Protein AF-A0A2C9LJB9-F1 (afdb_monomer_lite)

Foldseek 3Di:
DVVVLLVVVVVVLVVCVVVVHDDDDDDPDDLVPDPPHDVVVSVVVVVDDDDDLDDDDPDPPDPDPDPVSVCVVCVVPPDPCDDDDLVVLLVVLCVVLVHDSVLLVDPDPPPSSVVSVVSSD

pLDDT: mean 81.14, std 12.34, range [48.09, 93.38]

Sequence (121 aa):
DRSTTLKVLFEIINSHIEADKQIIIASDKMVKELSGFESRFITRFNSGAIKRVSFFTEDESNIQYTTKVISNIFRELEIAPEEMTAQRILQTVANYYKIKPTDMLGTSRKGEFIVARHMAM

Radius of gyration: 17.72 Å; chains: 1; bounding box: 38×29×50 Å

InterPro domains:
  IPR010921 Trp repressor/replication initiator [G3DSA:1.10.1750.10] (76-121)
  IPR010921 Trp repressor/replication initiator [SSF48295] (80-121)
  IPR013159 Chromosomal replication initiator, DnaA C-terminal [PF08299] (87-121)
  IPR013317 Chromosomal replication initiator protein DnaA, ATPAse domain [PF00308] (4-49)
  IPR027417 P-loop containing nucleoside triphosphate hydrolase [G3DSA:3.40.50.300] (1-54)

Secondary structure (DSSP, 8-state):
-HHHHHHHHHHHHHHHHHTT-------SS-GGG-TT--HHHHHHHHHS---------S-TT-----HHHHHHHTTT---------HHHHHHHHHHHHT--HHHHHS----HHHHHHHHHH-

Structure (mmCIF, N/CA/C/O backbone):
data_AF-A0A2C9LJB9-F1
#
_entry.id   AF-A0A2C9LJB9-F1
#
loop_
_atom_site.group_PDB
_atom_site.id
_atom_site.type_symbol
_atom_site.label_atom_id
_atom_site.label_alt_id
_atom_site.label_comp_id
_atom_site.label_asym_id
_atom_site.label_entity_id
_atom_site.label_seq_id
_atom_site.pdbx_PDB_ins_code
_atom_site.Cartn_x
_atom_site.Cartn_y
_atom_site.Cartn_z
_atom_site.occupancy
_atom_site.B_iso_or_equiv
_atom_site.auth_seq_id
_atom_site.auth_comp_id
_atom_site.auth_asym_id
_atom_site.auth_atom_id
_atom_site.pdbx_PDB_model_num
ATOM 1 N N . ASP A 1 1 ? -0.688 13.390 11.405 1.00 71.06 1 ASP A N 1
ATOM 2 C CA . ASP A 1 1 ? 0.714 13.374 11.852 1.00 71.06 1 ASP A CA 1
ATOM 3 C C . ASP A 1 1 ? 1.500 12.481 10.898 1.00 71.06 1 ASP A C 1
ATOM 5 O O . ASP A 1 1 ? 1.115 11.331 10.707 1.00 71.06 1 ASP A O 1
ATOM 9 N N . ARG A 1 2 ? 2.52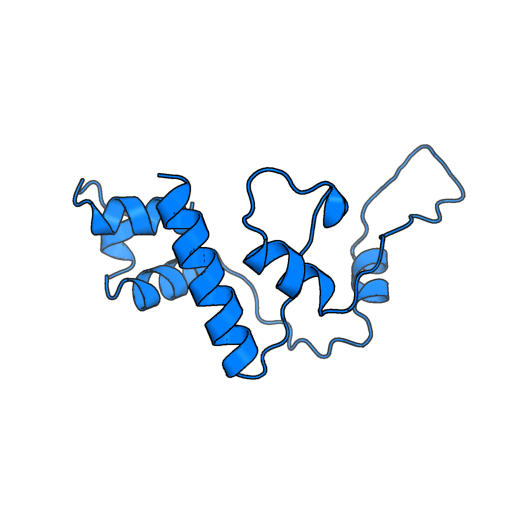9 13.025 10.236 1.00 79.38 2 ARG A N 1
ATOM 10 C CA . ARG A 1 2 ? 3.313 12.322 9.202 1.00 79.38 2 ARG A CA 1
ATOM 11 C C . ARG A 1 2 ? 4.008 11.079 9.763 1.00 79.38 2 ARG A C 1
ATOM 13 O O . ARG A 1 2 ? 4.104 10.071 9.068 1.00 79.38 2 ARG A O 1
ATOM 20 N N . SER A 1 3 ? 4.467 11.147 11.014 1.00 82.88 3 SER A N 1
ATOM 21 C CA . SER A 1 3 ? 5.174 10.043 11.673 1.00 82.88 3 SER A CA 1
ATOM 22 C C . SER A 1 3 ? 4.274 8.813 11.827 1.00 82.88 3 SER A C 1
ATOM 2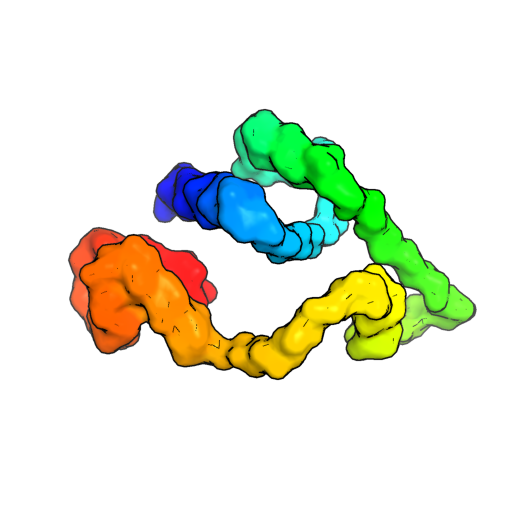4 O O . SER A 1 3 ? 4.664 7.695 11.492 1.00 82.88 3 SER A O 1
ATOM 26 N N . THR A 1 4 ? 3.022 9.026 12.240 1.00 83.25 4 THR A N 1
ATOM 27 C CA . THR A 1 4 ? 2.029 7.955 12.388 1.00 83.25 4 THR A CA 1
ATOM 28 C C . THR A 1 4 ? 1.709 7.289 11.053 1.00 83.25 4 THR A C 1
ATOM 30 O O . THR A 1 4 ? 1.707 6.064 10.980 1.00 83.25 4 THR A O 1
ATOM 33 N N . THR A 1 5 ? 1.497 8.068 9.988 1.00 83.94 5 THR A N 1
ATOM 34 C CA . THR A 1 5 ? 1.213 7.523 8.650 1.00 83.94 5 THR A CA 1
ATOM 35 C C . THR A 1 5 ? 2.373 6.675 8.130 1.00 83.94 5 THR A C 1
ATOM 37 O O . THR A 1 5 ? 2.153 5.572 7.634 1.00 83.94 5 THR A O 1
ATOM 40 N N . LEU A 1 6 ? 3.617 7.142 8.296 1.00 88.69 6 LEU A N 1
ATOM 41 C CA . LEU A 1 6 ? 4.797 6.367 7.907 1.00 88.69 6 LEU A CA 1
ATOM 42 C C . LEU A 1 6 ? 4.929 5.083 8.732 1.00 88.69 6 LEU A C 1
ATOM 44 O O . LEU A 1 6 ? 5.242 4.036 8.177 1.00 88.69 6 LEU A O 1
ATOM 48 N N . LYS A 1 7 ? 4.638 5.117 10.036 1.00 88.06 7 LYS A N 1
ATOM 49 C CA . LYS A 1 7 ? 4.644 3.901 10.858 1.00 88.06 7 LYS A CA 1
ATOM 50 C C . LYS A 1 7 ? 3.649 2.857 10.339 1.00 88.06 7 LYS A C 1
ATOM 52 O O . LYS A 1 7 ? 4.022 1.698 10.189 1.00 88.06 7 LYS A O 1
ATOM 57 N N . VAL A 1 8 ? 2.425 3.271 10.014 1.00 87.62 8 VAL A N 1
ATOM 58 C CA . VAL A 1 8 ? 1.403 2.350 9.496 1.00 87.62 8 VAL A CA 1
ATOM 59 C C . VAL A 1 8 ? 1.783 1.816 8.115 1.00 87.62 8 VAL A C 1
ATOM 61 O O . VAL A 1 8 ? 1.680 0.616 7.879 1.00 87.62 8 VAL A O 1
ATOM 64 N N . LEU A 1 9 ? 2.307 2.662 7.223 1.00 89.00 9 LEU A N 1
ATOM 65 C CA . LEU A 1 9 ? 2.821 2.211 5.925 1.00 89.00 9 LEU A CA 1
ATOM 66 C C . LEU A 1 9 ? 3.905 1.133 6.089 1.00 89.00 9 LEU A C 1
ATOM 68 O O . LEU A 1 9 ? 3.911 0.142 5.362 1.00 89.00 9 LEU A O 1
ATOM 72 N N . PHE A 1 10 ? 4.810 1.310 7.052 1.00 90.50 10 PHE A N 1
ATOM 73 C CA . PHE A 1 10 ? 5.854 0.331 7.346 1.00 90.50 10 PHE A CA 1
ATOM 74 C C . PHE A 1 10 ? 5.279 -1.010 7.823 1.00 90.50 10 PHE A C 1
ATOM 76 O O . PHE A 1 10 ? 5.720 -2.064 7.364 1.00 90.50 10 PHE A O 1
ATOM 83 N N . GLU A 1 11 ? 4.292 -0.972 8.722 1.00 90.19 11 GLU A N 1
ATOM 84 C CA . GLU A 1 11 ? 3.587 -2.161 9.221 1.00 90.19 11 GLU A CA 1
ATOM 85 C C . GLU A 1 11 ? 2.857 -2.894 8.083 1.00 90.19 11 GLU A C 1
ATOM 87 O O . GLU A 1 11 ? 2.976 -4.115 7.972 1.00 90.19 11 GLU A O 1
ATOM 92 N N . ILE A 1 12 ? 2.195 -2.158 7.180 1.00 88.88 12 ILE A N 1
ATOM 93 C CA . ILE A 1 12 ? 1.527 -2.722 5.997 1.00 88.88 12 ILE A CA 1
ATOM 94 C C . ILE A 1 12 ? 2.533 -3.436 5.093 1.00 88.88 12 ILE A C 1
ATOM 96 O O . ILE A 1 12 ? 2.310 -4.595 4.743 1.00 88.88 12 ILE A O 1
ATOM 100 N N . ILE A 1 13 ? 3.638 -2.770 4.735 1.00 90.38 13 ILE A N 1
ATOM 101 C CA . ILE A 1 13 ? 4.667 -3.349 3.860 1.00 90.38 13 ILE A CA 1
ATOM 102 C C . ILE A 1 13 ? 5.232 -4.627 4.482 1.00 90.38 13 ILE A C 1
ATOM 104 O O . ILE A 1 13 ? 5.296 -5.646 3.802 1.00 90.38 13 ILE A O 1
ATOM 108 N N . ASN A 1 14 ? 5.598 -4.605 5.767 1.00 90.31 14 ASN A N 1
ATOM 109 C CA . ASN A 1 14 ? 6.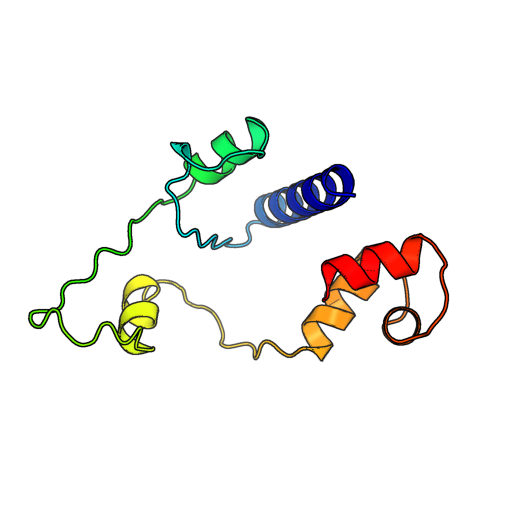140 -5.794 6.428 1.00 90.31 14 ASN A CA 1
ATOM 110 C C . ASN A 1 14 ? 5.134 -6.938 6.473 1.00 90.31 14 ASN A C 1
ATOM 112 O O . ASN A 1 14 ? 5.485 -8.044 6.089 1.00 90.31 14 ASN A O 1
ATOM 116 N N . SER A 1 15 ? 3.887 -6.670 6.865 1.00 91.00 15 SER A N 1
ATOM 117 C CA . SER A 1 15 ? 2.851 -7.704 6.916 1.00 91.00 15 SER A CA 1
ATOM 118 C C . SER A 1 15 ? 2.605 -8.344 5.545 1.00 91.00 15 SER A C 1
ATOM 120 O O . SER A 1 15 ? 2.323 -9.536 5.470 1.00 91.00 15 SER A O 1
ATOM 122 N N . HIS A 1 16 ? 2.732 -7.579 4.456 1.00 89.94 16 HIS A N 1
ATOM 123 C CA . HIS A 1 16 ? 2.592 -8.111 3.100 1.00 89.94 16 HIS A CA 1
ATOM 124 C C . HIS A 1 16 ? 3.824 -8.909 2.661 1.00 89.94 16 HIS A C 1
ATOM 126 O O . HIS A 1 16 ? 3.649 -9.967 2.066 1.00 89.94 16 HIS A O 1
ATOM 132 N N . ILE A 1 17 ? 5.038 -8.459 3.002 1.00 87.19 17 ILE A N 1
ATOM 133 C CA . ILE A 1 17 ? 6.274 -9.225 2.769 1.00 87.19 17 ILE A CA 1
ATOM 134 C C . ILE A 1 17 ? 6.233 -10.557 3.534 1.00 87.19 17 ILE A C 1
ATOM 136 O O . ILE A 1 17 ? 6.525 -11.600 2.963 1.00 87.19 17 ILE A O 1
ATOM 140 N N . GLU A 1 18 ? 5.840 -10.538 4.810 1.00 91.12 18 GLU A N 1
ATOM 141 C CA . GLU A 1 18 ? 5.731 -11.734 5.660 1.00 91.12 18 GLU A CA 1
ATOM 142 C C . GLU A 1 18 ? 4.665 -12.719 5.162 1.00 91.12 18 GLU A C 1
ATOM 144 O O . GLU A 1 18 ? 4.806 -13.924 5.345 1.00 91.12 18 GLU A O 1
ATOM 149 N N . ALA A 1 19 ? 3.613 -12.214 4.513 1.00 90.25 19 ALA A N 1
ATOM 150 C CA . ALA A 1 19 ? 2.562 -13.018 3.896 1.00 90.25 19 ALA A CA 1
ATOM 151 C C . ALA A 1 19 ? 2.878 -13.446 2.447 1.00 90.25 19 ALA A C 1
ATOM 153 O O . ALA A 1 19 ? 1.965 -13.894 1.754 1.00 90.25 19 ALA A O 1
ATOM 154 N N . ASP A 1 20 ? 4.122 -13.264 1.986 1.00 84.19 20 ASP A N 1
ATOM 155 C CA . ASP A 1 20 ? 4.591 -13.553 0.621 1.00 84.19 20 ASP A CA 1
ATOM 156 C C . ASP A 1 20 ? 3.719 -12.916 -0.477 1.00 84.19 20 ASP A C 1
ATOM 158 O O . ASP A 1 20 ? 3.474 -13.468 -1.551 1.00 84.19 20 ASP A O 1
ATOM 162 N N . LYS A 1 21 ? 3.186 -11.724 -0.192 1.00 83.94 21 LYS A N 1
ATOM 163 C CA . LYS A 1 21 ? 2.374 -10.973 -1.147 1.00 83.94 21 LYS A CA 1
ATOM 164 C C . LYS A 1 21 ? 3.259 -10.110 -2.025 1.00 83.94 21 LYS A C 1
ATOM 166 O O . LYS A 1 21 ? 4.158 -9.415 -1.551 1.00 83.94 21 LYS A O 1
ATOM 171 N N . GLN A 1 22 ? 2.918 -10.060 -3.307 1.00 81.44 22 GLN A N 1
ATOM 172 C CA . GLN A 1 22 ? 3.539 -9.126 -4.229 1.00 81.44 22 GLN A CA 1
ATOM 173 C C . GLN A 1 22 ? 3.156 -7.680 -3.888 1.00 81.44 22 GLN A C 1
ATOM 175 O O . GLN A 1 22 ? 1.980 -7.350 -3.732 1.00 81.44 22 GLN A O 1
ATOM 180 N N . ILE A 1 23 ? 4.163 -6.810 -3.799 1.00 84.56 23 ILE A N 1
ATOM 181 C CA . ILE A 1 23 ? 4.001 -5.378 -3.534 1.00 84.56 23 ILE A CA 1
ATOM 182 C C . ILE A 1 23 ? 4.537 -4.604 -4.736 1.00 84.56 23 ILE A C 1
ATOM 184 O O . ILE A 1 23 ? 5.687 -4.783 -5.132 1.00 84.56 23 ILE A O 1
ATOM 188 N N . ILE A 1 24 ? 3.716 -3.709 -5.284 1.00 84.06 24 ILE A N 1
ATOM 189 C CA . ILE A 1 24 ? 4.116 -2.777 -6.342 1.00 84.06 24 ILE A CA 1
ATOM 190 C C . ILE A 1 24 ? 4.100 -1.371 -5.756 1.00 84.06 24 ILE A C 1
ATOM 192 O O . ILE A 1 24 ? 3.087 -0.924 -5.221 1.00 84.06 24 ILE A O 1
ATOM 196 N N . ILE A 1 25 ? 5.226 -0.669 -5.867 1.00 84.94 25 ILE A N 1
ATOM 197 C CA . ILE A 1 25 ? 5.360 0.724 -5.440 1.00 84.94 25 ILE A CA 1
ATOM 198 C C . ILE A 1 25 ? 5.686 1.557 -6.674 1.00 84.94 25 ILE A C 1
ATOM 200 O O . ILE A 1 25 ? 6.659 1.283 -7.375 1.00 84.94 25 ILE A O 1
ATOM 204 N N . ALA A 1 26 ? 4.876 2.580 -6.931 1.00 84.81 26 ALA A N 1
ATOM 205 C CA . ALA A 1 26 ? 5.107 3.553 -7.990 1.00 84.81 26 ALA A CA 1
ATOM 206 C C . ALA A 1 26 ? 5.550 4.887 -7.379 1.00 84.81 26 ALA A C 1
ATOM 208 O O . ALA A 1 26 ? 5.019 5.318 -6.357 1.00 84.81 26 ALA A O 1
ATOM 209 N N . SER A 1 27 ? 6.534 5.529 -8.005 1.00 85.50 27 SER A N 1
ATOM 210 C CA . SER A 1 27 ? 7.110 6.797 -7.558 1.00 85.50 27 SER A CA 1
ATOM 211 C C . SER A 1 27 ? 7.541 7.624 -8.767 1.00 85.50 27 SER A C 1
ATOM 213 O O . SER A 1 27 ? 8.015 7.074 -9.762 1.00 85.50 27 SER A O 1
ATOM 215 N N . ASP A 1 28 ? 7.392 8.941 -8.665 1.00 84.94 28 ASP A N 1
ATOM 216 C CA . ASP A 1 28 ? 7.883 9.926 -9.634 1.00 84.94 28 ASP A CA 1
ATOM 217 C C . ASP A 1 28 ? 9.407 10.128 -9.542 1.00 84.94 28 ASP A C 1
ATOM 219 O O . ASP A 1 28 ? 10.055 10.512 -10.517 1.00 84.94 28 ASP A O 1
ATOM 223 N N . LYS A 1 29 ? 9.989 9.826 -8.378 1.00 86.38 29 LYS A N 1
ATOM 224 C CA . LYS A 1 29 ? 11.426 9.916 -8.093 1.00 86.38 29 LYS A CA 1
ATOM 225 C C . LYS A 1 29 ? 12.067 8.550 -7.939 1.00 86.38 29 LYS A C 1
ATOM 227 O O . LYS A 1 29 ? 11.422 7.578 -7.535 1.00 86.38 29 LYS A O 1
ATOM 232 N N . MET A 1 30 ? 13.373 8.487 -8.197 1.00 86.50 30 MET A N 1
ATOM 233 C CA . MET A 1 30 ? 14.150 7.292 -7.876 1.00 86.50 30 MET A CA 1
ATOM 234 C C . MET A 1 30 ? 14.201 7.066 -6.363 1.00 86.50 30 MET A C 1
ATOM 236 O O . MET A 1 30 ? 14.177 8.016 -5.587 1.00 86.50 30 MET A O 1
ATOM 240 N N . VAL A 1 31 ? 14.375 5.811 -5.940 1.00 88.44 31 VAL A N 1
ATOM 241 C CA . VAL A 1 31 ? 14.449 5.441 -4.514 1.00 88.44 31 VAL A CA 1
ATOM 242 C C . VAL A 1 31 ? 15.496 6.266 -3.750 1.00 88.44 31 VAL A C 1
ATOM 244 O O . VAL A 1 31 ? 15.238 6.711 -2.638 1.00 88.44 31 VAL A O 1
ATOM 247 N N . LYS A 1 32 ? 16.650 6.544 -4.369 1.00 85.00 32 LYS A N 1
ATOM 248 C CA . LYS A 1 32 ? 17.726 7.380 -3.799 1.00 85.00 32 LYS A CA 1
ATOM 249 C C . LYS A 1 32 ? 17.355 8.863 -3.602 1.00 85.00 32 LYS A C 1
ATOM 251 O O . LYS A 1 32 ? 18.028 9.560 -2.855 1.00 85.00 32 LYS A O 1
ATOM 256 N N . GLU A 1 33 ? 16.326 9.345 -4.294 1.00 88.81 33 GLU A N 1
ATOM 257 C CA . GLU A 1 33 ? 15.846 10.738 -4.285 1.00 88.81 33 GLU A CA 1
ATOM 258 C C . GLU A 1 33 ? 14.588 10.918 -3.415 1.00 88.81 33 GLU A C 1
ATOM 260 O O . GLU A 1 33 ? 14.083 12.036 -3.271 1.00 88.81 33 GLU A O 1
ATOM 265 N N . LEU A 1 34 ? 14.069 9.832 -2.830 1.00 87.50 34 LEU A N 1
ATOM 266 C CA . LEU A 1 34 ? 12.916 9.867 -1.937 1.00 87.50 34 LEU A CA 1
ATOM 267 C C . LEU A 1 34 ? 13.289 10.528 -0.607 1.00 87.50 34 LEU A C 1
ATOM 269 O O . LEU A 1 34 ? 13.928 9.927 0.257 1.00 87.50 34 LEU A O 1
ATOM 273 N N . SER A 1 35 ? 12.865 11.778 -0.424 1.00 85.81 35 SER A N 1
ATOM 274 C CA . SER A 1 35 ? 13.101 12.524 0.810 1.00 85.81 35 SER A CA 1
ATOM 275 C C . SER A 1 35 ? 12.027 12.262 1.871 1.0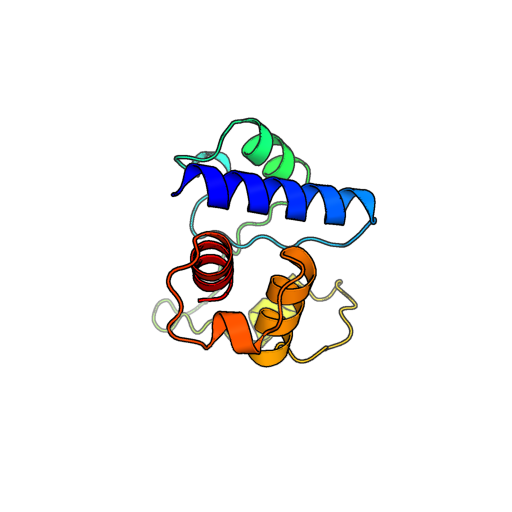0 85.81 35 SER A C 1
ATOM 277 O O . SER A 1 35 ? 10.833 12.129 1.599 1.00 85.81 35 SER A O 1
ATOM 279 N N . GLY A 1 36 ? 12.464 12.216 3.131 1.00 85.94 36 GLY A N 1
ATOM 280 C CA . GLY A 1 36 ? 11.592 12.061 4.295 1.00 85.94 36 GLY A CA 1
ATOM 281 C C . GLY A 1 36 ? 10.954 10.676 4.451 1.00 85.94 36 GLY A C 1
ATOM 282 O O . GLY A 1 36 ? 9.888 10.562 5.061 1.00 85.94 36 GLY A O 1
ATOM 283 N N . PHE A 1 37 ? 11.635 9.657 3.926 1.00 88.88 37 PHE A N 1
ATOM 284 C CA . PHE A 1 37 ? 11.547 8.269 4.365 1.00 88.88 37 PHE A CA 1
ATOM 285 C C . PHE A 1 37 ? 12.800 7.918 5.173 1.00 88.88 37 PHE A C 1
ATOM 287 O O . PHE A 1 37 ? 13.895 8.391 4.880 1.00 88.88 37 PHE A O 1
ATOM 294 N N . GLU A 1 38 ? 12.645 7.080 6.192 1.00 89.69 38 GLU A N 1
ATOM 295 C CA . GLU A 1 38 ? 13.775 6.561 6.966 1.00 89.69 38 GLU A CA 1
ATOM 296 C C . GLU A 1 38 ? 14.533 5.481 6.180 1.00 89.69 38 GLU A C 1
ATOM 298 O O . GLU A 1 38 ? 13.956 4.800 5.329 1.00 89.69 38 GLU A O 1
ATOM 303 N N . SER A 1 39 ? 15.801 5.233 6.523 1.00 87.56 39 SER A N 1
ATOM 304 C CA . SER A 1 39 ? 16.665 4.265 5.824 1.00 87.56 39 SER A CA 1
ATOM 305 C C . SER A 1 39 ? 16.039 2.871 5.676 1.00 87.56 39 SER A C 1
ATOM 307 O O . SER A 1 39 ? 16.222 2.213 4.657 1.00 87.56 39 SER A O 1
ATOM 309 N N . ARG A 1 40 ? 15.225 2.441 6.649 1.00 88.81 40 ARG A N 1
ATOM 310 C CA . ARG A 1 40 ? 14.513 1.149 6.630 1.00 88.81 40 ARG A CA 1
ATOM 311 C C . ARG A 1 40 ? 13.508 0.992 5.484 1.00 88.81 40 ARG A C 1
ATOM 313 O O . ARG A 1 40 ? 13.261 -0.139 5.063 1.00 88.81 40 ARG A O 1
ATOM 320 N N . PHE A 1 41 ? 12.934 2.094 5.003 1.00 90.38 41 PHE A N 1
ATOM 321 C CA . PHE A 1 41 ? 12.101 2.114 3.801 1.00 90.38 41 PHE A CA 1
ATOM 322 C C . PHE A 1 41 ? 12.965 1.999 2.557 1.00 90.38 41 PHE A C 1
ATOM 324 O O . PHE A 1 41 ? 12.705 1.155 1.709 1.00 90.38 41 PHE A O 1
ATOM 331 N N . ILE A 1 42 ? 14.041 2.785 2.496 1.00 90.19 42 ILE A N 1
ATOM 332 C CA . ILE A 1 42 ? 14.973 2.799 1.367 1.00 90.19 42 ILE A CA 1
ATOM 333 C C . ILE A 1 42 ? 15.561 1.404 1.120 1.00 90.19 42 ILE A C 1
ATOM 335 O O . ILE A 1 42 ? 15.609 0.958 -0.024 1.00 90.19 42 ILE A O 1
ATOM 339 N N . THR A 1 43 ? 15.944 0.670 2.169 1.00 89.25 43 THR A N 1
ATOM 340 C CA . THR A 1 43 ? 16.426 -0.716 2.034 1.00 89.25 43 THR A CA 1
ATOM 341 C C . THR A 1 43 ? 15.366 -1.648 1.440 1.00 89.25 43 THR A C 1
ATOM 343 O O . THR A 1 43 ? 15.691 -2.439 0.564 1.00 89.25 43 THR A O 1
ATOM 346 N N . ARG A 1 44 ? 14.099 -1.532 1.863 1.00 88.50 44 ARG A N 1
ATOM 347 C CA . ARG A 1 44 ? 12.984 -2.350 1.343 1.00 88.50 44 ARG A CA 1
ATOM 348 C C . ARG A 1 44 ? 12.624 -1.996 -0.096 1.00 88.50 44 ARG A C 1
ATOM 350 O O . ARG A 1 44 ? 12.366 -2.874 -0.904 1.00 88.50 44 ARG A O 1
ATOM 357 N N . PHE A 1 45 ? 12.632 -0.711 -0.437 1.00 89.75 45 PHE A N 1
ATOM 358 C CA . PHE A 1 45 ? 12.376 -0.269 -1.806 1.00 89.75 45 PHE A CA 1
ATOM 359 C C . PHE A 1 45 ? 13.463 -0.770 -2.764 1.00 89.75 45 PHE A C 1
ATOM 361 O O . PHE A 1 45 ? 13.157 -1.119 -3.898 1.00 89.75 45 PHE A O 1
ATOM 368 N N . ASN A 1 46 ? 14.713 -0.864 -2.295 1.00 88.44 46 ASN A N 1
ATOM 369 C CA . ASN A 1 46 ? 15.834 -1.402 -3.068 1.00 88.44 46 ASN A CA 1
ATOM 370 C C . ASN A 1 46 ? 15.942 -2.932 -3.071 1.00 88.44 46 ASN A C 1
ATOM 372 O O . ASN A 1 46 ? 16.680 -3.460 -3.896 1.00 88.44 46 ASN A O 1
ATOM 376 N N . SER A 1 47 ? 15.252 -3.653 -2.181 1.00 86.62 47 SER A N 1
ATOM 377 C CA . SER A 1 47 ? 15.323 -5.121 -2.160 1.00 86.62 47 SER A CA 1
ATOM 378 C C . SER A 1 47 ? 14.494 -5.782 -3.262 1.00 86.62 47 SER A C 1
ATOM 380 O O . SER A 1 47 ? 14.668 -6.969 -3.518 1.00 86.62 47 SER A O 1
ATOM 382 N N . GLY A 1 48 ? 13.573 -5.041 -3.884 1.00 84.19 48 GLY A N 1
ATOM 383 C CA . GLY A 1 48 ? 12.740 -5.521 -4.984 1.00 84.19 48 GLY A CA 1
ATOM 384 C C . GLY A 1 48 ? 13.311 -5.217 -6.371 1.00 84.19 48 GLY A C 1
ATOM 385 O O . GLY A 1 48 ? 14.357 -4.588 -6.528 1.00 84.19 48 GLY A O 1
ATOM 386 N N . ALA A 1 49 ? 12.576 -5.627 -7.405 1.00 82.06 49 ALA A N 1
ATOM 387 C CA . ALA A 1 49 ? 12.864 -5.227 -8.777 1.00 82.06 49 ALA A CA 1
ATOM 388 C C . ALA A 1 49 ? 12.505 -3.745 -8.983 1.00 82.06 49 ALA A C 1
ATOM 390 O O . ALA A 1 49 ? 11.343 -3.355 -8.874 1.00 82.06 49 ALA A O 1
ATOM 391 N N . ILE A 1 50 ? 13.498 -2.917 -9.315 1.00 83.19 50 ILE A N 1
ATOM 392 C CA . ILE A 1 50 ? 13.291 -1.503 -9.649 1.00 83.19 50 ILE A CA 1
ATOM 393 C C . ILE A 1 50 ? 13.415 -1.330 -11.158 1.00 83.19 50 ILE A C 1
ATOM 395 O O . ILE A 1 50 ? 14.466 -1.592 -11.746 1.00 83.19 50 ILE A O 1
ATOM 399 N N . LYS A 1 51 ? 12.360 -0.811 -11.789 1.00 78.69 51 LYS A N 1
ATOM 400 C CA . LYS A 1 51 ? 12.375 -0.457 -13.208 1.00 78.69 51 LYS A CA 1
ATOM 401 C C . LYS A 1 51 ? 11.973 0.997 -13.388 1.00 78.69 51 LYS A C 1
ATOM 403 O O . LYS A 1 51 ? 10.898 1.412 -12.966 1.00 78.69 51 LYS A O 1
ATOM 408 N N . ARG A 1 52 ? 12.825 1.775 -14.062 1.00 75.31 52 ARG A N 1
ATOM 409 C CA . ARG A 1 52 ? 12.402 3.072 -14.591 1.00 75.31 52 ARG A CA 1
ATOM 410 C C . ARG A 1 52 ? 11.462 2.805 -15.756 1.00 75.31 52 ARG A C 1
ATOM 412 O O . ARG A 1 52 ? 11.844 2.132 -16.713 1.00 75.31 52 ARG A O 1
ATOM 419 N N . VAL A 1 53 ? 10.258 3.355 -15.682 1.00 70.12 53 VAL A N 1
ATOM 420 C CA . VAL A 1 53 ? 9.364 3.410 -16.834 1.00 70.12 53 VAL A CA 1
ATOM 421 C C . VAL A 1 53 ? 9.912 4.486 -17.770 1.00 70.12 53 VAL A C 1
ATOM 423 O O . VAL A 1 53 ? 9.640 5.672 -17.621 1.00 70.12 53 VAL A O 1
ATOM 426 N N . SER A 1 54 ? 10.814 4.079 -18.659 1.00 60.25 54 SER A N 1
ATOM 427 C CA . SER A 1 54 ? 11.313 4.894 -19.764 1.00 60.25 54 SER A CA 1
ATOM 428 C C . SER A 1 54 ? 10.345 4.751 -20.933 1.00 60.25 54 SER A C 1
ATOM 430 O O . SER A 1 54 ? 10.190 3.657 -21.477 1.00 60.25 54 SER A O 1
ATOM 432 N N . PHE A 1 55 ? 9.664 5.839 -21.279 1.00 58.41 55 PHE A N 1
ATOM 433 C CA . PHE A 1 55 ? 8.716 5.883 -22.386 1.00 58.41 55 PHE A CA 1
ATOM 434 C C . PHE A 1 55 ? 9.490 5.891 -23.707 1.00 58.41 55 PHE A C 1
ATOM 436 O O . PHE A 1 55 ? 10.286 6.793 -23.942 1.00 58.41 55 PHE A O 1
ATOM 443 N N . PHE A 1 56 ? 9.268 4.890 -24.558 1.00 51.16 56 PHE A N 1
ATOM 444 C CA . PHE A 1 56 ? 9.578 5.004 -25.979 1.00 51.16 56 PHE A CA 1
ATOM 445 C C . PHE A 1 56 ? 8.313 5.532 -26.651 1.00 51.16 56 PHE A C 1
ATOM 447 O O . PHE A 1 56 ? 7.374 4.773 -26.890 1.00 51.16 56 PHE A O 1
ATOM 454 N N . THR A 1 57 ? 8.253 6.839 -26.884 1.00 48.09 57 THR A N 1
ATOM 455 C CA . THR A 1 57 ? 7.350 7.411 -27.884 1.00 48.09 57 THR A CA 1
ATOM 456 C C . THR A 1 57 ? 8.242 7.901 -29.020 1.00 48.09 57 THR A C 1
ATOM 458 O O . THR A 1 57 ? 9.273 8.520 -28.773 1.00 48.09 57 THR A O 1
ATOM 461 N N . GLU A 1 58 ? 7.900 7.570 -30.265 1.00 51.47 58 GLU A N 1
ATOM 462 C CA . GLU A 1 58 ? 8.544 8.184 -31.438 1.00 51.47 58 GLU A CA 1
ATOM 463 C C . GLU A 1 58 ? 8.116 9.653 -31.607 1.00 51.47 58 GLU A C 1
ATOM 465 O O . GLU A 1 58 ? 8.757 10.404 -32.331 1.00 51.47 58 GLU A O 1
ATOM 470 N N . ASP A 1 59 ? 7.051 10.067 -30.913 1.00 52.00 59 ASP A N 1
ATOM 471 C CA . ASP A 1 59 ? 6.453 11.392 -31.003 1.00 52.00 59 ASP A CA 1
ATOM 472 C C . ASP A 1 59 ? 6.406 12.033 -29.605 1.00 52.00 59 ASP A C 1
ATOM 474 O O . ASP A 1 59 ? 5.782 11.506 -28.676 1.00 52.00 59 ASP A O 1
ATOM 478 N N . GLU A 1 60 ? 7.127 13.143 -29.432 1.00 54.28 60 GLU A N 1
ATOM 479 C CA . GLU A 1 60 ? 7.315 13.857 -28.157 1.00 54.28 60 GLU A CA 1
ATOM 480 C C . GLU A 1 60 ? 6.036 14.558 -27.660 1.00 54.28 60 GLU A C 1
ATOM 482 O O . GLU A 1 60 ? 5.984 15.057 -26.535 1.00 54.28 60 GLU A O 1
ATOM 487 N N . SER A 1 61 ? 4.987 14.606 -28.483 1.00 55.47 61 SER A N 1
ATOM 488 C CA . SER A 1 61 ? 3.864 15.527 -28.294 1.00 55.47 61 SER A CA 1
ATOM 489 C C . SER A 1 61 ? 2.663 14.961 -27.523 1.00 55.47 61 SER A C 1
ATOM 491 O O . SER A 1 61 ? 1.797 15.730 -27.103 1.00 55.47 61 SER A O 1
ATOM 493 N N . ASN A 1 62 ? 2.588 13.645 -27.281 1.00 49.28 62 ASN A N 1
ATOM 494 C CA . ASN A 1 62 ? 1.435 13.049 -26.596 1.00 49.28 62 ASN A CA 1
ATOM 495 C C . ASN A 1 62 ? 1.818 11.826 -25.747 1.00 49.28 62 ASN A C 1
ATOM 497 O O . ASN A 1 62 ? 1.624 10.671 -26.129 1.00 49.28 62 ASN A O 1
ATOM 501 N N . ILE A 1 63 ? 2.348 12.078 -24.546 1.00 52.94 63 ILE A N 1
ATOM 502 C CA . ILE A 1 63 ? 2.574 11.036 -23.535 1.00 52.94 63 ILE A CA 1
ATOM 503 C C . ILE A 1 63 ? 1.214 10.653 -22.930 1.00 52.94 63 ILE A C 1
ATOM 505 O O . ILE A 1 63 ? 0.867 11.041 -21.814 1.00 52.94 63 ILE A O 1
ATOM 509 N N . GLN A 1 64 ? 0.404 9.898 -23.671 1.00 54.19 64 GLN A N 1
ATOM 510 C CA . GLN A 1 64 ? -0.734 9.210 -23.073 1.00 54.19 64 GLN A CA 1
ATOM 511 C C . GLN A 1 64 ? -0.244 7.923 -22.418 1.00 54.19 64 GLN A C 1
ATOM 513 O O . GLN A 1 64 ? 0.134 6.958 -23.089 1.00 54.19 64 GLN A O 1
ATOM 518 N N . TYR A 1 65 ? -0.302 7.899 -21.087 1.00 59.25 65 TYR A N 1
ATOM 519 C CA . TYR A 1 65 ? -0.171 6.697 -20.267 1.00 59.25 65 TYR A CA 1
ATOM 520 C C . TYR A 1 65 ? -1.323 5.735 -20.581 1.00 59.25 65 TYR A C 1
ATOM 522 O O . TYR A 1 65 ? -2.323 5.658 -19.871 1.00 59.25 65 TYR A O 1
ATOM 530 N N . THR A 1 66 ? -1.212 5.026 -21.700 1.00 61.50 66 THR A N 1
ATOM 531 C CA . THR A 1 66 ? -2.246 4.101 -22.156 1.00 61.50 66 THR A CA 1
ATOM 532 C C . THR A 1 66 ? -2.175 2.828 -21.317 1.00 61.50 66 THR A C 1
ATOM 534 O O . THR A 1 66 ? -1.086 2.336 -21.007 1.00 61.50 66 THR A O 1
ATOM 537 N N . THR A 1 67 ? -3.329 2.235 -21.009 1.00 61.41 67 THR A N 1
ATOM 538 C CA . THR A 1 67 ? -3.463 0.929 -20.328 1.00 61.41 67 THR A CA 1
ATOM 539 C C . THR A 1 67 ? -2.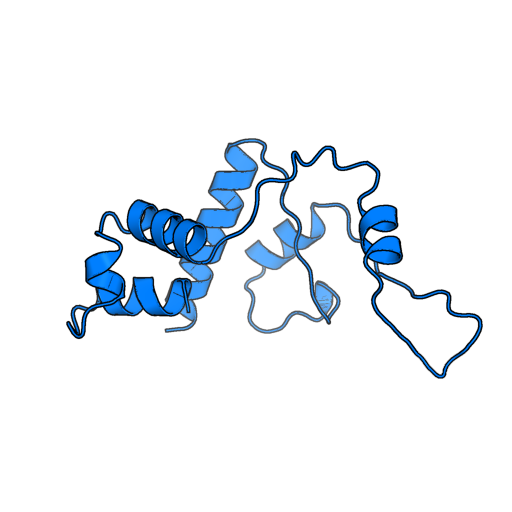561 -0.159 -20.928 1.00 61.41 67 THR A C 1
ATOM 541 O O . THR A 1 67 ? -2.075 -1.041 -20.222 1.00 61.41 67 THR A O 1
ATOM 544 N N . LYS A 1 68 ? -2.262 -0.061 -22.226 1.00 64.25 68 LYS A N 1
ATOM 545 C CA . LYS A 1 68 ? -1.358 -0.942 -22.975 1.00 64.25 68 LYS A CA 1
ATOM 546 C C . LYS A 1 68 ? 0.109 -0.878 -22.523 1.00 64.25 68 LYS A C 1
ATOM 548 O O . LYS A 1 68 ? 0.782 -1.901 -22.496 1.00 64.25 68 LYS A O 1
ATOM 553 N N . VAL A 1 69 ? 0.615 0.300 -22.148 1.00 70.00 69 VAL A N 1
ATOM 554 C CA . VAL A 1 69 ? 1.995 0.455 -21.645 1.00 70.00 69 VAL A CA 1
ATOM 555 C C . VAL A 1 69 ? 2.114 -0.174 -20.261 1.00 70.00 69 VAL A C 1
ATOM 557 O O . VAL A 1 69 ? 3.032 -0.949 -20.007 1.00 70.00 69 VAL A O 1
ATOM 560 N N . ILE A 1 70 ? 1.139 0.101 -19.394 1.00 69.56 70 ILE A N 1
ATOM 561 C CA . ILE A 1 70 ? 1.091 -0.434 -18.031 1.00 69.56 70 ILE A CA 1
ATOM 562 C C . ILE A 1 70 ? 0.942 -1.961 -18.043 1.00 69.56 70 ILE A C 1
ATOM 564 O O . ILE A 1 70 ? 1.729 -2.655 -17.407 1.00 69.56 70 ILE A O 1
ATOM 568 N N . SER A 1 71 ? 0.010 -2.503 -18.831 1.00 70.06 71 SER A N 1
ATOM 569 C CA . SER A 1 71 ? -0.167 -3.960 -18.964 1.00 70.06 71 SER A CA 1
ATOM 570 C C . SER A 1 71 ? 1.059 -4.671 -19.542 1.00 70.06 71 SER A C 1
ATOM 572 O O . SER A 1 71 ? 1.325 -5.808 -19.174 1.00 70.06 71 SER A O 1
ATOM 574 N N . ASN A 1 72 ? 1.853 -4.012 -20.393 1.00 70.12 72 ASN A N 1
ATOM 575 C CA . ASN A 1 72 ? 3.111 -4.580 -20.880 1.00 70.12 72 ASN A CA 1
ATOM 576 C C . ASN A 1 72 ? 4.202 -4.640 -19.802 1.00 70.12 72 ASN A C 1
ATOM 578 O O . ASN A 1 72 ? 4.959 -5.606 -19.783 1.00 70.12 72 ASN A O 1
ATOM 582 N N . ILE A 1 73 ? 4.286 -3.642 -18.915 1.00 72.50 73 ILE A N 1
ATOM 583 C CA . ILE A 1 73 ? 5.250 -3.634 -17.797 1.00 72.50 73 ILE A CA 1
ATOM 584 C C . ILE A 1 73 ? 4.933 -4.758 -16.808 1.00 72.50 73 ILE A C 1
ATOM 586 O O . ILE A 1 73 ? 5.839 -5.381 -16.265 1.00 72.50 73 ILE A O 1
ATOM 590 N N . PHE A 1 74 ? 3.646 -5.027 -16.607 1.00 71.38 74 PHE A N 1
ATOM 591 C CA . PHE A 1 74 ? 3.151 -5.993 -15.633 1.00 71.38 74 PHE A CA 1
ATOM 592 C C . PHE A 1 74 ? 2.629 -7.282 -16.279 1.00 71.38 74 PHE A C 1
ATOM 594 O O . PHE A 1 74 ? 1.809 -7.970 -15.684 1.00 71.38 74 PHE A O 1
ATOM 601 N N . ARG A 1 75 ? 3.091 -7.630 -17.489 1.00 68.81 75 ARG A N 1
ATOM 602 C CA . ARG A 1 75 ? 2.586 -8.799 -18.236 1.00 68.81 75 ARG A CA 1
ATOM 603 C C . ARG A 1 75 ? 2.796 -10.121 -17.492 1.00 68.81 75 ARG A C 1
ATOM 605 O O . ARG A 1 75 ? 2.016 -11.046 -17.662 1.00 68.81 75 ARG A O 1
ATOM 612 N N . GLU A 1 76 ? 3.849 -10.195 -16.687 1.00 66.31 76 GLU A N 1
ATOM 613 C CA . GLU A 1 76 ? 4.198 -11.366 -15.874 1.00 66.31 76 GLU A CA 1
ATOM 614 C C . GLU A 1 76 ? 3.432 -11.415 -14.545 1.00 66.31 76 GLU A C 1
ATOM 616 O O . GLU A 1 76 ? 3.571 -12.371 -13.786 1.00 66.31 76 GLU A O 1
ATOM 621 N N . LEU A 1 77 ? 2.632 -10.389 -14.240 1.00 65.75 77 LEU A N 1
ATOM 622 C CA . LEU A 1 77 ? 1.825 -10.362 -13.033 1.00 65.75 77 LEU A CA 1
ATOM 623 C C . LEU A 1 77 ? 0.462 -10.982 -13.332 1.00 65.75 77 LEU A C 1
ATOM 625 O O . LEU A 1 77 ? -0.420 -10.335 -13.896 1.00 65.75 77 LEU A O 1
ATOM 629 N N . GLU A 1 78 ? 0.276 -12.237 -12.925 1.00 59.84 78 GLU A N 1
ATOM 630 C CA . GLU A 1 78 ? -1.042 -12.876 -12.873 1.00 59.84 78 GLU A CA 1
ATOM 631 C C . GLU A 1 78 ? -1.859 -12.294 -11.715 1.00 59.84 78 GLU A C 1
ATOM 633 O O . GLU A 1 78 ? -2.090 -12.921 -10.681 1.00 59.84 78 GLU A O 1
ATOM 638 N N . ILE A 1 79 ? -2.285 -11.043 -11.870 1.00 64.00 79 ILE A N 1
ATOM 639 C CA . ILE A 1 79 ? -3.199 -10.410 -10.928 1.00 64.00 79 ILE A CA 1
ATOM 640 C C . ILE A 1 79 ? -4.602 -10.743 -11.410 1.00 64.00 79 ILE A C 1
ATOM 642 O O . ILE A 1 79 ? -5.034 -10.255 -12.456 1.00 64.00 79 ILE A O 1
ATOM 646 N N . ALA A 1 80 ? -5.323 -11.568 -10.649 1.00 63.38 80 ALA A N 1
ATOM 647 C CA . ALA A 1 80 ? -6.762 -11.682 -10.830 1.00 63.38 80 ALA A CA 1
ATOM 648 C C . ALA A 1 80 ? -7.343 -10.260 -10.743 1.00 63.38 80 ALA A C 1
ATOM 650 O O . ALA A 1 80 ? -7.124 -9.598 -9.723 1.00 63.38 80 ALA A O 1
ATOM 651 N N . PRO A 1 81 ? -8.008 -9.750 -11.796 1.00 62.06 81 PRO A N 1
ATOM 652 C CA . PRO A 1 81 ? -8.533 -8.397 -11.792 1.00 62.06 81 PRO A CA 1
ATOM 653 C C . PRO A 1 81 ? -9.643 -8.333 -10.752 1.00 62.06 81 PRO A C 1
ATOM 655 O O . PRO A 1 81 ? -10.785 -8.715 -10.986 1.00 62.06 81 PRO A O 1
ATOM 658 N N . GLU A 1 82 ? -9.277 -7.889 -9.565 1.00 68.88 82 GLU A N 1
ATOM 659 C CA . GLU A 1 82 ? -10.205 -7.658 -8.485 1.00 68.88 82 GLU A CA 1
ATOM 660 C C . GLU A 1 82 ? -10.476 -6.158 -8.485 1.00 68.88 82 GLU A C 1
ATOM 662 O O . GLU A 1 82 ? -9.562 -5.352 -8.288 1.00 68.88 82 GLU A O 1
ATOM 667 N N . GLU A 1 83 ? -11.715 -5.764 -8.781 1.00 75.00 83 GLU A N 1
ATOM 668 C CA . GLU A 1 83 ? -12.042 -4.348 -8.909 1.00 75.00 83 GLU A CA 1
ATOM 669 C C . GLU A 1 83 ? -11.741 -3.607 -7.601 1.00 75.00 83 GLU A C 1
ATOM 671 O O . GLU A 1 83 ? -12.254 -3.918 -6.519 1.00 75.00 83 GLU A O 1
ATOM 676 N N . MET A 1 84 ? -10.869 -2.606 -7.700 1.00 80.88 84 MET A N 1
ATOM 677 C CA . MET A 1 84 ? -10.575 -1.715 -6.593 1.00 80.88 84 MET A CA 1
ATOM 678 C C . MET A 1 84 ? -11.701 -0.688 -6.485 1.00 80.88 84 MET A C 1
ATOM 680 O O . MET A 1 84 ? -11.834 0.200 -7.322 1.00 80.88 84 MET A O 1
ATOM 684 N N . THR A 1 85 ? -12.510 -0.808 -5.434 1.00 90.12 85 THR A N 1
ATOM 685 C CA . THR A 1 85 ? -13.614 0.112 -5.141 1.00 90.12 85 THR A CA 1
ATOM 686 C C . THR A 1 85 ? -13.319 0.937 -3.892 1.00 90.12 85 THR A C 1
ATOM 688 O O . THR A 1 85 ? -12.631 0.482 -2.974 1.00 90.12 85 THR A O 1
ATOM 691 N N . ALA A 1 86 ? -13.892 2.142 -3.804 1.00 89.06 86 ALA A N 1
ATOM 692 C CA . ALA A 1 86 ? -13.794 2.970 -2.598 1.00 89.06 86 ALA A CA 1
ATOM 693 C C . ALA A 1 86 ? -14.288 2.216 -1.349 1.00 89.06 86 ALA A C 1
ATOM 695 O O . ALA A 1 86 ? -13.693 2.309 -0.277 1.00 89.06 86 ALA A O 1
ATOM 696 N N . GLN A 1 87 ? -15.331 1.395 -1.500 1.00 90.00 87 GLN A N 1
ATOM 697 C CA . GLN A 1 87 ? -15.856 0.555 -0.426 1.00 90.00 87 GLN A CA 1
ATOM 698 C C . GLN A 1 87 ? -14.828 -0.468 0.066 1.00 90.00 87 GLN A C 1
ATOM 700 O O . GLN A 1 87 ? -14.714 -0.691 1.270 1.00 90.00 87 GLN A O 1
ATOM 705 N N . ARG A 1 88 ? -14.040 -1.054 -0.840 1.00 89.75 88 ARG A N 1
ATOM 706 C CA . ARG A 1 88 ? -12.975 -1.991 -0.477 1.00 89.75 88 ARG A CA 1
ATOM 707 C C . ARG A 1 88 ? -11.832 -1.314 0.274 1.00 89.75 88 ARG A C 1
ATOM 709 O O . ARG A 1 88 ? -11.329 -1.891 1.240 1.00 89.75 88 ARG A O 1
ATOM 716 N N . ILE A 1 89 ? -11.461 -0.095 -0.121 1.00 91.06 89 ILE A N 1
ATOM 717 C CA . ILE A 1 89 ? -10.472 0.718 0.605 1.00 91.06 89 ILE A CA 1
ATOM 718 C C . ILE A 1 89 ? -10.990 1.000 2.020 1.00 91.06 89 ILE A C 1
ATOM 720 O O . ILE A 1 89 ? -10.317 0.673 2.998 1.00 91.06 89 ILE A O 1
ATOM 724 N N . LEU A 1 90 ? -12.223 1.506 2.137 1.00 92.00 90 LEU A N 1
ATOM 725 C CA . LEU A 1 90 ? -12.857 1.793 3.427 1.00 92.00 90 LEU A CA 1
ATOM 726 C C . LEU A 1 90 ? -12.936 0.550 4.317 1.00 92.00 90 LEU A C 1
ATOM 728 O O . LEU A 1 90 ? -12.588 0.623 5.492 1.00 92.00 90 LEU A O 1
ATOM 732 N N . GLN A 1 91 ? -13.345 -0.595 3.769 1.00 92.12 91 GLN A N 1
ATOM 733 C CA . GLN A 1 91 ? -13.442 -1.840 4.528 1.00 92.12 91 GLN A CA 1
ATOM 734 C C . GLN A 1 91 ? -12.071 -2.324 5.006 1.00 92.12 91 GLN A C 1
ATOM 736 O O . GLN A 1 91 ? -11.933 -2.733 6.157 1.00 92.12 91 GLN A O 1
ATOM 741 N N . THR A 1 92 ? -11.052 -2.253 4.148 1.00 90.12 92 THR A N 1
ATOM 742 C CA . THR A 1 92 ? -9.678 -2.639 4.499 1.00 90.12 92 THR A CA 1
ATOM 743 C C . THR A 1 92 ? -9.141 -1.778 5.641 1.00 90.12 92 THR A C 1
ATOM 745 O O . THR A 1 92 ? -8.632 -2.312 6.628 1.00 90.12 92 THR A O 1
ATOM 748 N N . VAL A 1 93 ? -9.309 -0.455 5.554 1.00 91.25 93 VAL A N 1
ATOM 749 C CA . VAL A 1 93 ? -8.851 0.480 6.593 1.00 91.25 93 VAL A CA 1
ATOM 750 C C . VAL A 1 93 ? -9.651 0.307 7.889 1.00 91.25 93 VAL A C 1
ATOM 752 O O . VAL A 1 93 ? -9.065 0.266 8.972 1.00 91.25 93 VAL A O 1
ATOM 755 N N . ALA A 1 94 ? -10.970 0.129 7.798 1.00 92.50 94 ALA A N 1
ATOM 756 C CA . ALA A 1 94 ? -11.829 -0.121 8.952 1.00 92.50 94 ALA A CA 1
ATOM 757 C C . ALA A 1 94 ? -11.43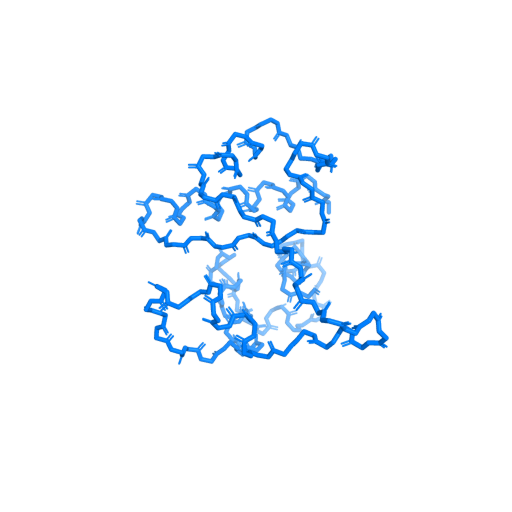8 -1.414 9.690 1.00 92.50 94 ALA A C 1
ATOM 759 O O . ALA A 1 94 ? -11.312 -1.410 10.916 1.00 92.50 94 ALA A O 1
ATOM 760 N N . ASN A 1 95 ? -11.159 -2.491 8.947 1.00 91.88 95 ASN A N 1
ATOM 761 C CA . ASN A 1 95 ? -10.695 -3.762 9.505 1.00 91.88 95 ASN A CA 1
ATOM 762 C C . ASN A 1 95 ? -9.359 -3.606 10.241 1.00 91.88 95 ASN A C 1
ATOM 764 O O . ASN A 1 95 ? -9.207 -4.133 11.343 1.00 91.88 95 ASN A O 1
ATOM 768 N N . TYR A 1 96 ? -8.415 -2.858 9.660 1.00 89.69 96 TYR A N 1
ATOM 769 C CA . TYR A 1 96 ? -7.110 -2.602 10.271 1.00 89.69 96 TYR A CA 1
ATOM 770 C C . TYR A 1 96 ? -7.241 -1.907 11.631 1.00 89.69 96 TYR A C 1
ATOM 772 O O . TYR A 1 96 ? -6.672 -2.358 12.625 1.00 89.69 96 TYR A O 1
ATOM 780 N N . TYR A 1 97 ? -8.045 -0.842 11.693 1.00 90.12 97 TYR A N 1
ATOM 781 C CA . TYR A 1 97 ? -8.271 -0.084 12.926 1.00 90.12 97 TYR A CA 1
ATOM 782 C C . TYR A 1 97 ? -9.316 -0.703 13.862 1.00 90.12 97 TYR A C 1
ATOM 784 O O . TYR A 1 97 ? -9.531 -0.175 14.950 1.00 90.12 97 TYR A O 1
ATOM 792 N N . LYS A 1 98 ? -9.943 -1.823 13.474 1.00 92.38 98 LYS A N 1
ATOM 793 C CA . LYS A 1 98 ? -11.020 -2.497 14.223 1.00 92.38 98 LYS A CA 1
ATOM 794 C C . LYS A 1 98 ? -12.223 -1.582 14.506 1.00 92.38 98 LYS A C 1
ATOM 796 O O . LYS A 1 98 ? -12.820 -1.644 15.580 1.00 92.38 98 LYS A O 1
ATOM 801 N N . ILE A 1 99 ? -12.586 -0.748 13.533 1.00 93.38 99 ILE A N 1
ATOM 802 C CA . ILE A 1 99 ? -13.742 0.166 13.583 1.00 93.38 99 ILE A CA 1
ATOM 803 C C . ILE A 1 99 ? -14.746 -0.179 12.477 1.00 93.38 99 ILE A C 1
ATOM 805 O O . ILE A 1 99 ? -14.457 -1.009 11.613 1.00 93.38 99 ILE A O 1
ATOM 809 N N . LYS A 1 100 ? -15.930 0.447 12.465 1.00 93.38 100 LYS A N 1
ATOM 810 C CA . LYS A 1 100 ? -16.889 0.261 11.365 1.00 93.38 100 LYS A CA 1
ATOM 811 C C . LYS A 1 100 ? -16.638 1.287 10.251 1.00 93.38 100 LYS A C 1
ATOM 813 O O . LYS A 1 100 ? -16.323 2.438 10.554 1.00 93.38 100 LYS A O 1
ATOM 818 N N . PRO A 1 101 ? -16.878 0.949 8.968 1.00 93.31 101 PRO A N 1
ATOM 819 C CA . PRO A 1 101 ? -16.821 1.930 7.878 1.00 93.31 101 PRO A CA 1
ATOM 820 C C . PRO A 1 101 ? -17.724 3.153 8.115 1.00 93.31 101 PRO A C 1
ATOM 822 O O . PRO A 1 101 ? -17.376 4.272 7.750 1.00 93.31 101 PRO A O 1
ATOM 825 N N . THR A 1 102 ? -18.859 2.965 8.797 1.00 92.88 102 THR A N 1
ATOM 826 C CA . THR A 1 102 ? -19.769 4.052 9.193 1.00 92.88 102 THR A CA 1
ATOM 827 C C . THR A 1 102 ? -19.121 5.057 10.144 1.00 92.88 102 THR A C 1
ATOM 829 O O . THR A 1 102 ? -19.427 6.244 10.074 1.00 92.88 102 THR A O 1
ATOM 832 N N . ASP A 1 103 ? -18.198 4.609 11.000 1.00 92.50 103 ASP A N 1
ATOM 833 C CA . ASP A 1 103 ? -17.490 5.474 11.948 1.00 92.50 103 ASP A CA 1
ATOM 834 C C . ASP A 1 103 ? -16.486 6.386 11.227 1.00 92.50 103 ASP A C 1
ATOM 836 O O . ASP A 1 103 ? -16.243 7.514 11.656 1.00 92.50 103 ASP A O 1
ATOM 840 N N . MET A 1 104 ? -15.951 5.922 10.091 1.00 90.50 104 MET A N 1
ATOM 841 C CA . MET A 1 104 ? -15.087 6.711 9.210 1.00 90.50 104 MET A CA 1
ATOM 842 C C . MET A 1 104 ? -15.872 7.735 8.387 1.00 90.50 104 MET A C 1
ATOM 844 O O . MET A 1 104 ? -15.340 8.792 8.079 1.00 90.50 104 MET A O 1
ATOM 848 N N . LEU A 1 105 ? -17.128 7.456 8.032 1.00 89.81 105 LEU A N 1
ATOM 849 C CA . LEU A 1 105 ? -17.981 8.404 7.300 1.00 89.81 105 LEU A CA 1
ATOM 850 C C . LEU A 1 105 ? -18.662 9.428 8.226 1.00 89.81 105 LEU A C 1
ATOM 852 O O . LEU A 1 105 ? -19.148 10.460 7.767 1.00 89.81 105 LEU A O 1
ATOM 856 N N . GLY A 1 106 ? -18.702 9.153 9.531 1.00 87.94 106 GLY A N 1
ATOM 857 C CA . GLY A 1 106 ? -19.323 10.014 10.532 1.00 87.94 106 GLY A CA 1
ATOM 858 C C . GLY A 1 106 ? -18.541 11.296 10.855 1.00 87.94 106 GLY A C 1
ATOM 859 O O . GLY A 1 106 ? -17.375 11.487 10.510 1.00 87.94 106 GLY A O 1
ATOM 860 N N . THR A 1 107 ? -19.183 12.194 11.605 1.00 88.81 107 THR A N 1
ATOM 861 C CA . THR A 1 107 ? -18.624 13.505 11.997 1.00 88.81 107 THR A CA 1
ATOM 862 C C . THR A 1 107 ? -17.798 13.475 13.288 1.00 88.81 107 THR A C 1
ATOM 864 O O . THR A 1 107 ? -17.174 14.475 13.647 1.00 88.81 107 THR A O 1
ATOM 867 N N . SER A 1 108 ? -17.774 12.339 13.992 1.00 91.00 108 SER A N 1
ATOM 868 C CA . SER A 1 108 ? -17.085 12.177 15.278 1.00 91.00 108 SER A CA 1
ATOM 869 C C . SER A 1 108 ? -15.601 12.534 15.179 1.00 91.00 108 SER A C 1
ATOM 871 O O . SER A 1 108 ? -14.916 12.112 14.253 1.00 91.00 108 SER A O 1
ATOM 873 N N . ARG A 1 109 ? -15.079 13.288 16.151 1.00 86.88 109 ARG A N 1
ATOM 874 C CA . ARG A 1 109 ? -13.671 13.727 16.194 1.00 86.88 109 ARG A CA 1
ATOM 875 C C . ARG A 1 109 ? -12.777 12.834 17.058 1.00 86.88 109 ARG A C 1
ATOM 877 O O . ARG A 1 109 ? -11.697 13.257 17.461 1.00 86.88 109 ARG A O 1
ATOM 884 N N . LYS A 1 110 ? -13.213 11.610 17.373 1.00 90.50 110 LYS A N 1
ATOM 885 C CA . LYS A 1 110 ? -12.355 10.644 18.071 1.00 90.50 110 LYS A CA 1
ATOM 886 C C . LYS A 1 110 ? -11.072 10.415 17.270 1.00 90.50 110 LYS A C 1
ATOM 888 O O . LYS A 1 110 ? -11.130 10.217 16.056 1.00 90.50 110 LYS A O 1
ATOM 893 N N . GLY A 1 111 ? -9.929 10.436 17.958 1.00 85.12 111 GLY A N 1
ATOM 894 C CA . GLY A 1 111 ? -8.608 10.379 17.324 1.00 85.12 111 GLY A CA 1
ATOM 895 C C . GLY A 1 111 ? -8.434 9.170 16.401 1.00 85.12 111 GLY A C 1
ATOM 896 O O . GLY A 1 111 ? -7.988 9.327 15.270 1.00 85.12 111 GLY A O 1
ATOM 897 N N . GLU A 1 112 ? -8.886 7.994 16.835 1.00 86.44 112 GLU A N 1
ATOM 898 C CA . GLU A 1 112 ? -8.875 6.750 16.050 1.00 86.44 112 GLU A CA 1
ATOM 899 C C . GLU A 1 112 ? -9.640 6.864 14.715 1.00 86.44 112 GLU A C 1
ATOM 901 O O . GLU A 1 112 ? -9.129 6.455 13.674 1.00 86.44 112 GLU A O 1
ATOM 906 N N . PHE A 1 113 ? -10.810 7.513 14.699 1.00 91.62 113 PHE A N 1
ATOM 907 C CA . PHE A 1 113 ? -11.606 7.702 13.478 1.00 91.62 113 PHE A CA 1
ATOM 908 C C . PHE A 1 113 ? -11.002 8.751 12.545 1.00 91.62 113 PHE A C 1
ATOM 910 O O . PHE A 1 113 ? -11.173 8.681 11.328 1.00 91.62 113 PHE A O 1
ATOM 917 N N . ILE A 1 114 ? -10.331 9.763 13.100 1.00 88.75 114 ILE A N 1
ATOM 918 C CA . ILE A 1 114 ? -9.622 10.774 12.307 1.00 88.75 114 ILE A CA 1
ATOM 919 C C . ILE A 1 114 ? -8.426 10.131 11.600 1.00 88.75 114 ILE A C 1
ATOM 921 O O . ILE A 1 114 ? -8.257 10.322 10.399 1.00 88.75 114 ILE A O 1
ATOM 925 N N . VAL A 1 115 ? -7.619 9.345 12.320 1.00 87.88 115 VAL A N 1
ATOM 926 C CA . VAL A 1 115 ? -6.446 8.669 11.742 1.00 87.88 115 VAL A CA 1
ATOM 927 C C . VAL A 1 115 ? -6.869 7.678 10.660 1.00 87.88 115 VAL A C 1
ATOM 929 O O . VAL A 1 115 ? -6.295 7.697 9.574 1.00 87.88 115 VAL A O 1
ATOM 932 N N . ALA A 1 116 ? -7.912 6.881 10.910 1.00 90.12 116 ALA A N 1
ATOM 933 C CA . ALA A 1 116 ? -8.455 5.975 9.904 1.00 90.12 116 ALA A CA 1
ATOM 934 C C . ALA A 1 116 ? -8.953 6.720 8.654 1.00 90.12 116 ALA A C 1
ATOM 936 O O . ALA A 1 116 ? -8.647 6.308 7.538 1.00 90.12 116 ALA A O 1
ATOM 937 N N . ARG A 1 117 ? -9.668 7.845 8.810 1.00 90.38 117 ARG A N 1
ATOM 938 C CA . ARG A 1 117 ? -10.097 8.673 7.667 1.00 90.38 117 ARG A CA 1
ATOM 939 C C . ARG A 1 117 ? -8.928 9.188 6.846 1.00 90.38 117 ARG A C 1
ATOM 941 O O . ARG A 1 117 ? -8.945 9.013 5.639 1.00 90.38 117 ARG A O 1
ATOM 948 N N . HIS A 1 118 ? -7.916 9.759 7.493 1.00 86.38 118 HIS A N 1
ATOM 949 C CA . HIS A 1 118 ? -6.726 10.265 6.802 1.00 86.38 118 HIS A CA 1
ATOM 950 C C . HIS A 1 118 ? -5.921 9.175 6.083 1.00 86.38 118 HIS A C 1
ATOM 952 O O . HIS A 1 118 ? -5.073 9.496 5.262 1.00 86.38 118 HIS A O 1
ATOM 958 N N . MET A 1 119 ? -6.111 7.899 6.427 1.00 86.25 119 MET A N 1
ATOM 959 C CA . MET A 1 119 ? -5.504 6.800 5.677 1.00 86.25 119 MET A CA 1
ATOM 960 C C . MET A 1 119 ? -6.303 6.410 4.432 1.00 86.25 119 MET A C 1
ATOM 962 O O . MET A 1 119 ? -5.724 5.883 3.488 1.00 86.25 119 MET A O 1
ATOM 966 N N . ALA A 1 120 ? -7.626 6.585 4.457 1.00 86.62 120 ALA A N 1
ATOM 967 C CA . ALA A 1 120 ? -8.515 6.162 3.378 1.00 86.62 120 ALA A CA 1
ATOM 968 C C . ALA A 1 120 ? -8.835 7.273 2.366 1.00 86.62 120 ALA A C 1
ATOM 970 O O . ALA A 1 120 ? -9.251 6.954 1.253 1.00 86.62 120 ALA A O 1
ATOM 971 N N . MET A 1 121 ? -8.701 8.540 2.774 1.00 84.44 121 MET A N 1
ATOM 972 C CA . MET A 1 121 ? -9.008 9.756 2.010 1.00 84.44 121 MET A CA 1
ATOM 973 C C . MET A 1 121 ? -7.735 10.555 1.762 1.00 84.44 121 MET A C 1
ATOM 975 O O . MET A 1 121 ? -7.574 11.034 0.620 1.00 84.44 121 MET A O 1
#

Organism: Biomphalaria glabrata (NCBI:txid6526)